Protein AF-A0A955WLG7-F1 (afdb_monomer_lite)

pLDDT: mean 79.65, std 13.99, range [33.53, 93.25]

Secondary structure (DSSP, 8-state):
-------S------HHHHHHHHHHHHHHHHHHH-S-HHHHHHTHHHHHHHHHHHTT-GGGHHHHHHHHHHHHTTS-HHHHHHHHHHHHHT-SSHHHHHHHHHHHHHHTSTTSS--HHHHHHHHHHHHTSGGGHHHHHHHHHHHHTTT---HHHHHHHHHHTT-SSHHHHHHHHHHHHTT-

Structure (mmCIF, N/CA/C/O backbone):
data_AF-A0A955WLG7-F1
#
_entry.id   AF-A0A955WLG7-F1
#
loop_
_atom_site.group_PDB
_atom_site.id
_atom_site.type_symbol
_atom_site.label_atom_id
_atom_site.label_alt_id
_atom_site.label_comp_id
_atom_site.label_asym_id
_atom_site.label_entity_id
_atom_site.label_seq_id
_atom_site.pdbx_PDB_ins_code
_atom_site.Cartn_x
_atom_site.Cartn_y
_atom_site.Cartn_z
_atom_site.occupancy
_atom_site.B_iso_or_equiv
_atom_site.auth_seq_id
_atom_site.auth_comp_id
_atom_site.auth_asym_id
_atom_site.auth_atom_id
_atom_site.pdbx_PDB_model_num
ATOM 1 N N . THR A 1 1 ? -2.516 22.203 49.819 1.00 35.59 1 THR A N 1
ATOM 2 C CA . THR A 1 1 ? -3.774 21.457 49.626 1.00 35.59 1 THR A CA 1
ATOM 3 C C . THR A 1 1 ? -4.198 21.603 48.181 1.00 35.59 1 THR A C 1
ATOM 5 O O . THR A 1 1 ? -4.805 22.601 47.829 1.00 35.59 1 THR A O 1
ATOM 8 N N . LEU A 1 2 ? -3.752 20.683 47.323 1.00 33.53 2 LEU A N 1
ATOM 9 C CA . LEU A 1 2 ? -4.101 20.637 45.902 1.00 33.53 2 LEU A CA 1
ATOM 10 C C . LEU A 1 2 ? -5.194 19.582 45.753 1.00 33.53 2 LEU A C 1
ATOM 12 O O . LEU A 1 2 ? -4.926 18.392 45.894 1.00 33.53 2 LEU A O 1
ATOM 16 N N . VAL A 1 3 ? -6.427 20.045 45.568 1.00 35.84 3 VAL A N 1
ATOM 17 C CA . VAL A 1 3 ? -7.576 19.185 45.294 1.00 35.84 3 VAL A CA 1
ATOM 18 C C . VAL A 1 3 ? -7.517 18.781 43.822 1.00 35.84 3 VAL A C 1
ATOM 20 O O . VAL A 1 3 ? -7.546 19.615 42.922 1.00 35.84 3 VAL A O 1
ATOM 23 N N . THR A 1 4 ? -7.365 17.476 43.642 1.00 41.50 4 THR A N 1
ATOM 24 C CA . THR A 1 4 ? -7.687 16.632 42.490 1.00 41.50 4 THR A CA 1
ATOM 25 C C . THR A 1 4 ? -8.666 17.235 41.477 1.00 41.50 4 THR A C 1
ATOM 27 O O . THR A 1 4 ? -9.865 17.322 41.728 1.00 41.50 4 THR A O 1
ATOM 30 N N . VAL A 1 5 ? -8.161 17.524 40.277 1.00 39.81 5 VAL A N 1
ATOM 31 C CA . VAL A 1 5 ? -8.944 17.545 39.031 1.00 39.81 5 VAL A CA 1
ATOM 32 C C . VAL A 1 5 ? -8.619 16.242 38.298 1.00 39.81 5 VAL A C 1
ATOM 34 O O . VAL A 1 5 ? -7.867 16.231 37.329 1.00 39.81 5 VAL A O 1
ATOM 37 N N . ALA A 1 6 ? -9.073 15.117 38.852 1.00 39.56 6 ALA A N 1
ATOM 38 C CA . ALA A 1 6 ? -8.850 13.784 38.282 1.00 39.56 6 ALA A CA 1
ATOM 39 C C . ALA A 1 6 ? -10.153 13.031 37.967 1.00 39.56 6 ALA A C 1
ATOM 41 O O . ALA A 1 6 ? -10.100 11.941 37.417 1.00 39.56 6 ALA A O 1
ATOM 42 N N . GLU A 1 7 ? -11.324 13.610 38.233 1.00 40.06 7 GLU A N 1
ATOM 43 C CA . GLU A 1 7 ? -12.608 12.921 38.050 1.00 40.06 7 GLU A CA 1
ATOM 44 C C . GLU A 1 7 ? -13.620 13.846 37.373 1.00 40.06 7 GLU A C 1
ATOM 46 O O . GLU A 1 7 ? -14.509 14.405 38.006 1.00 40.06 7 GLU A O 1
ATOM 51 N N . ALA A 1 8 ? -13.456 14.064 36.068 1.00 38.97 8 ALA A N 1
ATOM 52 C CA . ALA A 1 8 ? -14.496 14.671 35.236 1.00 38.97 8 ALA A CA 1
ATOM 53 C C . ALA A 1 8 ? -14.289 14.338 33.749 1.00 38.97 8 ALA A C 1
ATOM 55 O O . ALA A 1 8 ? -14.208 15.235 32.914 1.00 38.97 8 ALA A O 1
ATOM 56 N N . ALA A 1 9 ? -14.158 13.055 33.402 1.00 41.22 9 ALA A N 1
ATOM 57 C CA . ALA A 1 9 ? -14.271 12.623 32.003 1.00 41.22 9 ALA A CA 1
ATOM 58 C C . ALA A 1 9 ? -14.751 11.171 31.818 1.00 41.22 9 ALA A C 1
ATOM 60 O O . ALA A 1 9 ? -14.657 10.643 30.716 1.00 41.22 9 ALA A O 1
ATOM 61 N N . GLU A 1 10 ? -15.346 10.533 32.831 1.00 42.56 10 GLU A N 1
ATOM 62 C CA . GLU A 1 10 ? -16.181 9.336 32.619 1.00 42.56 10 GLU A CA 1
ATOM 63 C C . GLU A 1 10 ? -17.587 9.760 32.162 1.00 42.56 10 GLU A C 1
ATOM 65 O O . GLU A 1 10 ? -18.618 9.442 32.749 1.00 42.56 10 GLU A O 1
ATOM 70 N N . GLY A 1 11 ? -17.624 10.579 31.114 1.00 44.44 11 GLY A N 1
ATOM 71 C CA . GLY A 1 11 ? -18.843 11.061 30.492 1.00 44.44 11 GLY A CA 1
ATOM 72 C C . GLY A 1 11 ? -19.179 10.197 29.291 1.00 44.44 11 GLY A C 1
ATOM 73 O O . GLY A 1 11 ? -18.757 10.524 28.192 1.00 44.44 11 GLY A O 1
ATOM 74 N N . SER A 1 12 ? -19.935 9.119 29.514 1.00 45.72 12 SER A N 1
ATOM 75 C CA . SER A 1 12 ? -20.914 8.560 28.565 1.00 45.72 12 SER A CA 1
ATOM 76 C C . SER A 1 12 ? -20.585 8.784 27.076 1.00 45.72 12 SER A C 1
ATOM 78 O O . SER A 1 12 ? -21.194 9.621 26.402 1.00 45.72 12 SER A O 1
ATOM 80 N N . THR A 1 13 ? -19.621 8.034 26.540 1.00 49.25 13 THR A N 1
ATOM 81 C CA . THR A 1 13 ? -19.391 7.948 25.092 1.00 49.25 13 THR A CA 1
ATOM 82 C C . THR A 1 13 ? -20.451 7.034 24.495 1.00 49.25 13 THR A C 1
ATOM 84 O O . THR A 1 13 ? -20.237 5.857 24.213 1.00 49.25 13 THR A O 1
ATOM 87 N N . SER A 1 14 ? -21.666 7.563 24.360 1.00 51.41 14 SER A N 1
ATOM 88 C CA . SER A 1 14 ? -22.686 6.882 23.578 1.00 51.41 14 SER A CA 1
ATOM 89 C C . SER A 1 14 ? -22.220 6.887 22.112 1.00 51.41 14 SER A C 1
ATOM 91 O O . SER A 1 14 ? -22.049 7.975 21.552 1.00 51.41 14 SER A O 1
ATOM 93 N N . PRO A 1 15 ? -21.992 5.721 21.477 1.00 56.41 15 PRO A N 1
ATOM 94 C CA . PRO A 1 15 ? -21.402 5.632 20.135 1.00 56.41 15 PRO A CA 1
ATOM 95 C C . PRO A 1 15 ? -22.191 6.414 19.070 1.00 56.41 15 PRO A C 1
ATOM 97 O O . PRO A 1 15 ? -21.630 6.839 18.064 1.00 56.41 15 PRO A O 1
ATOM 100 N N . GLU A 1 16 ? -23.475 6.685 19.318 1.00 57.38 16 GLU A N 1
ATOM 101 C CA . GLU A 1 16 ? -24.349 7.478 18.451 1.00 57.38 16 GLU A CA 1
ATOM 102 C C . GLU A 1 16 ? -24.002 8.980 18.411 1.00 57.38 16 GLU A C 1
ATOM 104 O O . GLU A 1 16 ? -24.218 9.623 17.382 1.00 57.38 16 GLU A O 1
ATOM 109 N N . ARG A 1 17 ? -23.431 9.559 19.483 1.00 59.53 17 ARG A N 1
ATOM 110 C CA . ARG A 1 17 ? -23.030 10.986 19.520 1.00 59.53 17 ARG A CA 1
ATOM 111 C C . ARG A 1 17 ? -21.704 11.264 18.830 1.00 59.53 17 ARG A C 1
ATOM 113 O O . ARG A 1 17 ? -21.532 12.350 18.277 1.00 59.53 17 ARG A O 1
ATOM 120 N N . ASP A 1 18 ? -20.795 10.298 18.848 1.00 71.44 18 ASP A N 1
ATOM 121 C CA . ASP A 1 18 ? -19.447 10.462 18.301 1.00 71.44 18 ASP A CA 1
ATOM 122 C C . ASP A 1 18 ? -19.372 10.065 16.822 1.00 71.44 18 ASP A C 1
ATOM 124 O O . ASP A 1 18 ? -18.488 10.528 16.098 1.00 71.44 18 ASP A O 1
ATOM 128 N N . GLN A 1 19 ? -20.352 9.301 16.327 1.00 76.56 19 GLN A N 1
ATOM 129 C CA . GLN A 1 19 ? -20.444 8.901 14.923 1.00 76.56 19 GLN A CA 1
ATOM 130 C C . GLN A 1 19 ? -20.399 10.099 13.949 1.00 76.56 19 GLN A C 1
ATOM 132 O O . GLN A 1 19 ? -19.596 10.067 13.014 1.00 76.56 19 GLN A O 1
ATOM 137 N N . PRO A 1 20 ? -21.154 11.203 14.142 1.00 84.00 20 PRO A N 1
ATOM 138 C CA . PRO A 1 20 ? -21.084 12.359 13.246 1.00 84.00 20 PRO A CA 1
ATOM 139 C C . PRO A 1 20 ? -19.752 13.113 13.337 1.00 84.00 20 PRO A C 1
ATOM 141 O O . PRO A 1 20 ? -19.355 13.789 12.389 1.00 84.00 20 PRO A O 1
ATOM 144 N N . ALA A 1 21 ? -19.063 13.062 14.480 1.00 84.12 21 ALA A N 1
ATOM 145 C CA . ALA A 1 21 ? -17.739 13.662 14.633 1.00 84.12 21 ALA A CA 1
ATOM 146 C C . ALA A 1 21 ? -16.671 12.824 13.916 1.00 84.12 21 ALA A C 1
ATOM 148 O O . ALA A 1 21 ? -15.863 13.379 13.171 1.00 84.12 21 ALA A O 1
ATOM 149 N N . LEU A 1 22 ? -16.728 11.497 14.058 1.00 84.06 22 LEU A N 1
ATOM 150 C CA . LEU A 1 22 ? -15.857 10.568 13.345 1.00 84.06 22 LEU A CA 1
ATOM 151 C C . LEU A 1 22 ? -16.047 10.676 11.829 1.00 84.06 22 LEU A C 1
ATOM 153 O O . LEU A 1 22 ? -15.066 10.805 11.109 1.00 84.06 22 LEU A O 1
ATOM 157 N N . GLN A 1 23 ? -17.287 10.708 11.334 1.00 87.00 23 GLN A N 1
ATOM 158 C CA . GLN A 1 23 ? -17.550 10.870 9.898 1.00 87.00 23 GLN A CA 1
ATOM 159 C C . GLN A 1 23 ? -16.999 12.192 9.350 1.00 87.00 23 GLN A C 1
ATOM 161 O O . GLN A 1 23 ? -16.391 12.215 8.282 1.00 87.00 23 GLN A O 1
ATOM 166 N N . ARG A 1 24 ? -17.134 13.292 10.105 1.00 88.31 24 ARG A N 1
ATOM 167 C CA . ARG A 1 24 ? -16.521 14.579 9.736 1.00 88.31 24 ARG A CA 1
ATOM 168 C C . ARG A 1 24 ? -14.998 14.498 9.696 1.00 88.31 24 ARG A C 1
ATOM 170 O O . ARG A 1 24 ? -14.400 15.008 8.756 1.00 88.31 24 ARG A O 1
ATOM 177 N N . LEU A 1 25 ? -14.378 13.845 10.678 1.00 88.19 25 LEU A N 1
ATOM 178 C CA . LEU A 1 25 ? -12.933 13.629 10.693 1.00 88.19 25 LEU A CA 1
ATOM 179 C C . LEU A 1 25 ? -12.482 12.820 9.470 1.00 88.19 25 LEU A C 1
ATOM 181 O O . LEU A 1 25 ? -11.570 13.250 8.775 1.00 88.19 25 LEU A O 1
ATOM 185 N N . LEU A 1 26 ?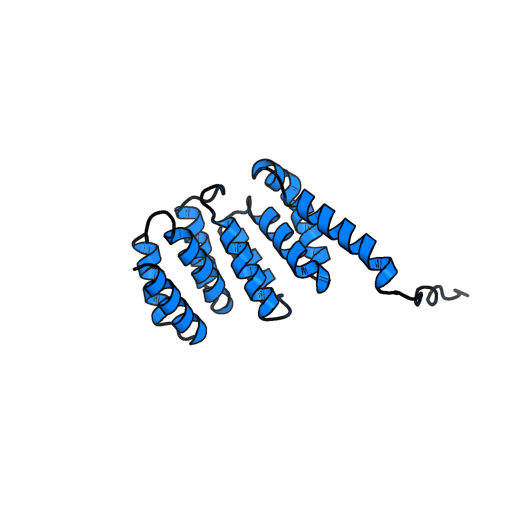 -13.149 11.703 9.171 1.00 89.12 26 LEU A N 1
ATOM 186 C CA . LEU A 1 26 ? -12.836 10.866 8.009 1.00 89.12 26 LEU A CA 1
ATOM 187 C C . LEU A 1 26 ? -12.978 11.645 6.694 1.00 89.12 26 LEU A C 1
ATOM 189 O O . LEU A 1 26 ? -12.098 11.560 5.841 1.00 89.12 26 LEU A O 1
ATOM 193 N N . GLY A 1 27 ? -14.027 12.463 6.557 1.00 87.81 27 GLY A N 1
ATOM 194 C CA . GLY A 1 27 ? -14.206 13.338 5.396 1.00 87.81 27 GLY A CA 1
ATOM 195 C C . GLY A 1 27 ? -13.095 14.384 5.253 1.00 87.81 27 GLY A C 1
ATOM 196 O O . GLY A 1 27 ? -12.606 14.621 4.150 1.00 87.81 27 GLY A O 1
ATOM 197 N N . LEU A 1 28 ? -12.637 14.974 6.362 1.00 88.88 28 LEU A N 1
ATOM 198 C CA . LEU A 1 28 ? -11.497 15.897 6.354 1.00 88.88 28 LEU A CA 1
ATOM 199 C C . LEU A 1 28 ? -10.190 15.192 5.972 1.00 88.88 28 LEU A C 1
ATOM 201 O O . LEU A 1 28 ? -9.392 15.758 5.232 1.00 88.88 28 LEU A O 1
ATOM 205 N N . CYS A 1 29 ? -9.970 13.965 6.448 1.00 88.88 29 CYS A N 1
ATOM 206 C CA . CYS A 1 29 ? -8.803 13.163 6.087 1.00 88.88 29 CYS A CA 1
ATOM 207 C C . CYS A 1 29 ? -8.783 12.823 4.596 1.00 88.88 29 CYS A C 1
ATOM 209 O O . CYS A 1 29 ? -7.745 12.995 3.961 1.00 88.88 29 CYS A O 1
ATOM 211 N N . ALA A 1 30 ? -9.928 12.421 4.036 1.00 86.69 30 ALA A N 1
ATOM 212 C CA . ALA A 1 30 ? -10.071 12.186 2.602 1.00 86.69 30 ALA A CA 1
ATOM 213 C C . ALA A 1 30 ? -9.746 13.458 1.803 1.00 86.69 30 ALA A C 1
ATOM 215 O O . ALA A 1 30 ? -8.850 13.451 0.965 1.00 86.69 30 ALA A O 1
ATOM 216 N N . SER A 1 31 ? -10.363 14.589 2.160 1.00 87.94 31 SER A N 1
ATOM 217 C CA . SER A 1 31 ? -10.107 15.875 1.499 1.00 87.94 31 SER A CA 1
ATOM 218 C C . SER A 1 31 ? -8.649 16.343 1.618 1.00 87.94 31 SER A C 1
ATOM 220 O O . SER A 1 31 ? -8.120 16.983 0.710 1.00 87.94 31 SER A O 1
ATOM 222 N N . LEU A 1 32 ? -7.976 16.025 2.728 1.00 84.81 32 LEU A N 1
ATOM 223 C CA . LEU A 1 32 ? -6.565 16.351 2.919 1.00 84.81 32 LEU A CA 1
ATOM 224 C C . LEU A 1 32 ? -5.654 15.492 2.027 1.00 84.81 32 LEU A C 1
ATOM 226 O O . LEU A 1 32 ? -4.662 16.014 1.515 1.00 84.81 32 LEU A O 1
ATOM 230 N N . ALA A 1 33 ? -5.984 14.208 1.857 1.00 84.62 33 ALA A N 1
ATOM 231 C CA . ALA A 1 33 ? -5.259 13.260 1.009 1.00 84.62 33 ALA A CA 1
ATOM 232 C C . ALA A 1 33 ? -5.505 13.490 -0.498 1.00 84.62 33 ALA A C 1
ATOM 234 O O . ALA A 1 33 ? -4.671 13.135 -1.335 1.00 84.62 33 ALA A O 1
ATOM 235 N N . GLU A 1 34 ? -6.620 14.123 -0.856 1.00 85.19 34 GLU A N 1
ATOM 236 C CA . GLU A 1 34 ? -6.942 14.523 -2.224 1.00 85.19 34 GLU A CA 1
ATOM 237 C C . GLU A 1 34 ? -6.062 15.679 -2.743 1.00 85.19 34 GLU A C 1
ATOM 239 O O . GLU A 1 34 ? -5.481 16.474 -2.000 1.00 85.19 34 GLU A O 1
ATOM 244 N N . GLY A 1 35 ? -5.975 15.796 -4.071 1.00 81.38 35 GLY A N 1
ATOM 245 C CA . GLY A 1 35 ? -5.295 16.897 -4.758 1.00 81.38 35 GLY A CA 1
ATOM 246 C C . GLY A 1 35 ? -4.235 16.435 -5.755 1.00 81.38 35 GLY A C 1
ATOM 247 O O . GLY A 1 35 ? -4.149 15.261 -6.110 1.00 81.38 35 GLY A O 1
ATOM 248 N N . THR A 1 36 ? -3.422 17.373 -6.240 1.00 84.19 36 THR A N 1
ATOM 249 C CA . THR A 1 36 ? -2.284 17.059 -7.117 1.00 84.19 36 THR A CA 1
ATOM 250 C C . THR A 1 36 ? -1.078 16.586 -6.295 1.00 84.19 36 THR A C 1
ATOM 252 O O . THR A 1 36 ? -0.960 16.962 -5.122 1.00 84.19 36 THR A O 1
ATOM 255 N N . PRO A 1 37 ? -0.126 15.842 -6.892 1.00 81.31 37 PRO A N 1
ATOM 256 C CA . PRO A 1 37 ? 1.115 15.464 -6.210 1.00 81.31 37 PRO A CA 1
ATOM 257 C C . PRO A 1 37 ? 1.864 16.665 -5.604 1.00 81.31 37 PRO A C 1
ATOM 259 O O . PRO A 1 37 ? 2.360 16.593 -4.484 1.00 81.31 37 PRO A O 1
ATOM 262 N N . ALA A 1 38 ? 1.869 17.815 -6.290 1.00 82.81 38 ALA A N 1
ATOM 263 C CA . ALA A 1 38 ? 2.478 19.049 -5.789 1.00 82.81 38 ALA A CA 1
ATOM 264 C C . ALA A 1 38 ? 1.775 19.602 -4.534 1.00 82.81 38 ALA A C 1
ATOM 266 O O . ALA A 1 38 ? 2.436 20.045 -3.593 1.00 82.81 38 ALA A O 1
ATOM 267 N N . ALA A 1 39 ? 0.438 19.554 -4.488 1.00 86.25 39 ALA A N 1
ATOM 268 C CA . ALA A 1 39 ? -0.322 19.980 -3.315 1.00 86.25 39 ALA A CA 1
ATOM 269 C C . ALA A 1 39 ? -0.074 19.055 -2.112 1.00 86.25 39 ALA A C 1
ATOM 271 O O . ALA A 1 39 ? 0.081 19.540 -0.989 1.00 86.25 39 ALA A O 1
ATOM 272 N N . ARG A 1 40 ? 0.021 17.739 -2.347 1.00 87.88 40 ARG A N 1
ATOM 273 C CA . ARG A 1 40 ? 0.390 16.760 -1.314 1.00 87.88 40 ARG A CA 1
ATOM 274 C C . ARG A 1 40 ? 1.811 16.974 -0.805 1.00 87.88 40 ARG A C 1
ATOM 276 O O . ARG A 1 40 ? 2.014 17.013 0.405 1.00 87.88 40 ARG A O 1
ATOM 283 N N . ALA A 1 41 ? 2.768 17.229 -1.697 1.00 86.44 41 ALA A N 1
ATOM 284 C CA . ALA A 1 41 ? 4.145 17.550 -1.328 1.00 86.44 41 ALA A CA 1
ATOM 285 C C . ALA A 1 41 ? 4.223 18.775 -0.399 1.00 86.44 41 ALA A C 1
ATOM 287 O O . ALA A 1 41 ? 4.873 18.725 0.644 1.00 86.44 41 ALA A O 1
ATOM 288 N N . ALA A 1 42 ? 3.494 19.850 -0.721 1.00 89.44 42 ALA A N 1
ATOM 289 C CA . ALA A 1 42 ? 3.448 21.063 0.099 1.00 89.44 42 ALA A CA 1
ATOM 290 C C . ALA A 1 42 ? 2.838 20.834 1.496 1.00 89.44 42 ALA A C 1
ATOM 292 O O . ALA A 1 42 ? 3.139 21.564 2.438 1.00 89.44 42 ALA A O 1
ATOM 293 N N . ARG A 1 43 ? 1.984 19.814 1.644 1.00 90.50 43 ARG A N 1
ATOM 294 C CA . ARG A 1 43 ? 1.300 19.456 2.897 1.00 90.50 43 ARG A CA 1
ATOM 295 C C . ARG A 1 43 ? 1.889 18.216 3.561 1.00 90.50 43 ARG A C 1
ATOM 297 O O . ARG A 1 43 ? 1.325 17.743 4.545 1.00 90.50 43 ARG A O 1
ATOM 304 N N . ARG A 1 44 ? 3.017 17.700 3.064 1.00 90.88 44 ARG A N 1
ATOM 305 C CA . ARG A 1 44 ? 3.596 16.412 3.464 1.00 90.88 44 ARG A CA 1
ATOM 306 C C . ARG A 1 44 ? 3.724 16.264 4.977 1.00 90.88 44 ARG A C 1
ATOM 308 O O . ARG A 1 44 ? 3.272 15.268 5.528 1.00 90.88 44 ARG A O 1
ATOM 315 N N . SER A 1 45 ? 4.259 17.275 5.660 1.00 91.00 45 SER A N 1
ATOM 316 C CA . SER A 1 45 ? 4.417 17.250 7.120 1.00 91.00 45 SER A CA 1
ATOM 317 C C . SER A 1 45 ? 3.079 17.202 7.864 1.00 91.00 45 SER A C 1
ATOM 319 O O . SER A 1 45 ? 2.966 16.522 8.881 1.00 91.00 45 SER A O 1
ATOM 321 N N . ALA A 1 46 ? 2.058 17.900 7.358 1.00 90.38 46 ALA A N 1
ATOM 322 C CA . ALA A 1 46 ? 0.723 17.892 7.948 1.00 90.38 46 ALA A CA 1
ATOM 323 C C . ALA A 1 46 ? 0.031 16.542 7.725 1.00 90.38 46 ALA A C 1
ATOM 325 O O . ALA A 1 46 ? -0.475 15.961 8.681 1.00 90.38 46 ALA A O 1
ATOM 326 N N . LEU A 1 47 ? 0.077 16.015 6.497 1.00 93.12 47 LEU A N 1
ATOM 327 C CA . LEU A 1 47 ? -0.400 14.670 6.164 1.00 93.12 47 LEU A CA 1
ATOM 328 C C . LEU A 1 47 ? 0.255 13.629 7.076 1.00 93.12 47 LEU A C 1
ATOM 330 O O . LEU A 1 47 ? -0.430 12.854 7.736 1.00 93.12 47 LEU A O 1
ATOM 334 N N . TRP A 1 48 ? 1.579 13.687 7.207 1.00 92.44 48 TRP A N 1
ATOM 335 C CA . TRP A 1 48 ? 2.332 12.787 8.070 1.00 92.44 48 TRP A CA 1
ATOM 336 C C . TRP A 1 48 ? 1.880 12.854 9.533 1.00 92.44 48 TRP A C 1
ATOM 338 O O . TRP A 1 48 ? 1.602 11.829 10.154 1.00 92.44 48 TRP A O 1
ATOM 348 N N . ALA A 1 49 ? 1.752 14.061 10.088 1.00 91.50 49 ALA A N 1
ATOM 349 C CA . ALA A 1 49 ? 1.303 14.251 11.463 1.00 91.50 49 ALA A CA 1
ATOM 350 C C . ALA A 1 49 ? -0.119 13.710 11.692 1.00 91.50 49 ALA A C 1
ATOM 352 O O . ALA A 1 49 ? -0.373 13.055 12.707 1.00 91.50 49 ALA A O 1
ATOM 353 N N . VAL A 1 50 ? -1.036 13.944 10.746 1.00 92.62 50 VAL A N 1
ATOM 354 C CA . VAL A 1 50 ? -2.408 13.419 10.809 1.00 92.62 50 VAL A CA 1
ATOM 355 C C . VAL A 1 50 ? -2.405 11.894 10.757 1.00 92.62 50 VAL A C 1
ATOM 357 O O . VAL A 1 50 ? -3.011 11.262 11.621 1.00 92.62 50 VAL A O 1
ATOM 360 N N . ALA A 1 51 ? -1.676 11.294 9.818 1.00 93.25 51 ALA A N 1
ATOM 361 C CA . ALA A 1 51 ? -1.571 9.846 9.690 1.00 93.25 51 ALA A CA 1
ATOM 362 C C . ALA A 1 51 ? -1.079 9.188 10.992 1.00 93.25 51 ALA A C 1
ATOM 364 O O . ALA A 1 51 ? -1.712 8.264 11.506 1.00 93.25 51 ALA A O 1
ATOM 365 N N . GLN A 1 52 ? -0.013 9.728 11.593 1.00 92.06 52 GLN A N 1
ATOM 366 C CA . GLN A 1 52 ? 0.536 9.215 12.852 1.00 92.06 52 GLN A CA 1
ATOM 367 C C . GLN A 1 52 ? -0.452 9.341 14.021 1.00 92.06 52 GLN A C 1
ATOM 369 O O . GLN A 1 52 ? -0.515 8.453 14.872 1.00 92.06 52 GLN A O 1
ATOM 374 N N . ARG A 1 53 ? -1.256 10.413 14.061 1.00 89.75 53 ARG A N 1
ATOM 375 C CA . ARG A 1 53 ? -2.299 10.604 15.081 1.00 89.75 53 ARG A CA 1
ATOM 376 C C . ARG A 1 53 ? -3.432 9.584 14.930 1.00 89.75 53 ARG A C 1
ATOM 378 O O . ARG A 1 53 ? -3.918 9.069 15.933 1.00 89.75 53 ARG A O 1
ATOM 385 N N . LEU A 1 54 ? -3.841 9.293 13.695 1.00 89.44 54 LEU A N 1
ATOM 386 C CA . LEU A 1 54 ? -4.951 8.384 13.395 1.00 89.44 54 LEU A CA 1
ATOM 387 C C . LEU A 1 54 ? -4.579 6.909 13.530 1.00 89.44 54 LEU A C 1
ATOM 389 O O . LEU A 1 54 ? -5.452 6.106 13.847 1.00 89.44 54 LEU A O 1
ATOM 393 N N . ARG A 1 55 ? -3.305 6.541 13.340 1.00 87.94 55 ARG A N 1
ATOM 394 C CA . ARG A 1 55 ? -2.861 5.135 13.370 1.00 87.94 55 ARG A CA 1
ATOM 395 C C . ARG A 1 55 ? -3.227 4.412 14.675 1.00 87.94 55 ARG A C 1
ATOM 397 O O . ARG A 1 55 ? -3.421 3.204 14.680 1.00 87.94 55 ARG A O 1
ATOM 404 N N . GLY A 1 56 ? -3.308 5.143 15.790 1.00 85.44 56 GLY A N 1
ATOM 405 C CA . GLY A 1 56 ? -3.678 4.596 17.099 1.00 85.44 56 GLY A CA 1
ATOM 406 C C . GLY A 1 56 ? -5.181 4.372 17.293 1.00 85.44 56 GLY A C 1
ATOM 407 O O . GLY A 1 56 ? -5.581 3.840 18.323 1.00 85.44 56 GLY A O 1
ATOM 408 N N . ILE A 1 57 ? -6.019 4.784 16.337 1.00 87.25 57 ILE A N 1
ATOM 409 C CA . ILE A 1 57 ? -7.479 4.703 16.407 1.00 87.25 57 ILE A CA 1
ATOM 410 C C . ILE A 1 57 ? -7.941 3.583 15.460 1.00 87.25 57 ILE A C 1
ATOM 412 O O . ILE A 1 57 ? -7.935 3.782 14.243 1.00 87.25 57 ILE A O 1
ATOM 416 N N . PRO A 1 58 ? -8.395 2.419 15.970 1.00 82.19 58 PRO A N 1
ATOM 417 C CA . PRO A 1 58 ? -8.707 1.258 15.129 1.00 82.19 58 PRO A CA 1
ATOM 418 C C . PRO A 1 58 ? -9.707 1.547 14.002 1.00 82.19 58 PRO A C 1
ATOM 420 O O . PRO A 1 58 ? -9.505 1.119 12.868 1.00 82.19 58 PRO A O 1
ATOM 423 N N . LEU A 1 59 ? -10.758 2.322 14.296 1.00 84.88 59 LEU A N 1
ATOM 424 C CA . LEU A 1 59 ? -11.802 2.685 13.331 1.00 84.88 59 LEU A CA 1
ATOM 425 C C . LEU A 1 59 ? -11.334 3.687 12.266 1.00 84.88 59 LEU A C 1
ATOM 427 O O . LEU A 1 59 ? -11.931 3.752 11.197 1.00 84.88 59 LEU A O 1
ATOM 431 N N . ALA A 1 60 ? -10.274 4.452 12.539 1.00 88.88 60 ALA A N 1
ATOM 432 C CA . ALA A 1 60 ? -9.720 5.427 11.603 1.00 88.88 60 ALA A CA 1
ATOM 433 C C . ALA A 1 60 ? -8.501 4.890 10.841 1.00 88.88 60 ALA A C 1
ATOM 435 O O . ALA A 1 60 ? -7.932 5.620 10.035 1.00 88.88 60 ALA A O 1
ATOM 436 N N . TRP A 1 61 ? -8.108 3.628 11.058 1.00 90.19 61 TRP A N 1
ATOM 437 C CA . TRP A 1 61 ? -6.957 3.024 10.387 1.00 90.19 61 TRP A CA 1
ATOM 438 C C . TRP A 1 61 ? -7.002 3.133 8.855 1.00 90.19 61 TRP A C 1
ATOM 440 O O . TRP A 1 61 ? -5.981 3.513 8.288 1.00 90.19 61 TRP A O 1
ATOM 450 N N . PRO A 1 62 ? -8.136 2.874 8.164 1.00 89.69 62 PRO A N 1
ATOM 451 C CA . PRO A 1 62 ? -8.195 3.048 6.712 1.00 89.69 62 PRO A CA 1
ATOM 452 C C . PRO A 1 62 ? -7.829 4.476 6.285 1.00 89.69 62 PRO A C 1
ATOM 454 O O . PRO A 1 62 ? -6.929 4.663 5.476 1.00 89.69 62 PRO A O 1
ATOM 457 N N . ALA A 1 63 ? -8.417 5.486 6.935 1.00 91.12 63 ALA A N 1
ATOM 458 C CA . ALA A 1 63 ? -8.089 6.884 6.668 1.00 91.12 63 ALA A CA 1
ATOM 459 C C . ALA A 1 63 ? -6.646 7.242 7.063 1.00 91.12 63 ALA A C 1
ATOM 461 O O . ALA A 1 63 ? -6.014 8.061 6.403 1.00 91.12 63 ALA A O 1
ATOM 462 N N . ALA A 1 64 ? -6.103 6.633 8.122 1.00 92.75 64 ALA A N 1
ATOM 463 C CA . ALA A 1 64 ? -4.704 6.804 8.504 1.00 92.75 64 ALA A CA 1
ATOM 464 C C . ALA A 1 64 ? -3.770 6.346 7.375 1.00 92.75 64 ALA A C 1
ATOM 466 O O . ALA A 1 64 ? -2.819 7.055 7.053 1.00 92.75 64 ALA A O 1
ATOM 467 N N . VAL A 1 65 ? -4.071 5.195 6.764 1.00 91.56 65 VAL A N 1
ATOM 468 C CA . VAL A 1 65 ? -3.324 4.637 5.630 1.00 91.56 65 VAL A CA 1
ATOM 469 C C . VAL A 1 65 ? -3.447 5.530 4.395 1.00 91.56 65 VAL A C 1
ATOM 471 O O . VAL A 1 65 ? -2.425 5.837 3.787 1.00 91.56 65 VAL A O 1
ATOM 474 N N . ASP A 1 66 ? -4.647 6.010 4.062 1.00 89.94 66 ASP A N 1
ATOM 475 C CA . ASP A 1 66 ? -4.853 6.891 2.901 1.00 89.94 66 ASP A CA 1
ATOM 476 C C . ASP A 1 66 ? -4.047 8.192 3.028 1.00 89.94 66 ASP A C 1
ATOM 478 O O . ASP A 1 66 ? -3.350 8.617 2.104 1.00 89.94 66 ASP A O 1
ATOM 482 N N . VAL A 1 67 ? -4.083 8.808 4.212 1.00 91.50 67 VAL A N 1
ATOM 483 C CA . VAL A 1 67 ? -3.337 10.037 4.506 1.00 91.50 67 VAL A CA 1
ATOM 484 C C . VAL A 1 67 ? -1.825 9.782 4.528 1.00 91.50 67 VAL A C 1
ATOM 486 O O . VAL A 1 67 ? -1.052 10.608 4.040 1.00 91.50 67 VAL A O 1
ATOM 489 N N . PHE A 1 68 ? -1.389 8.645 5.073 1.00 92.25 68 PHE A N 1
ATOM 490 C CA . PHE A 1 68 ? 0.012 8.226 5.059 1.00 92.25 68 PHE A CA 1
ATOM 491 C C . PHE A 1 68 ? 0.540 8.061 3.633 1.00 92.25 68 PHE A C 1
ATOM 493 O O . PHE A 1 68 ? 1.584 8.614 3.295 1.00 92.25 68 PHE A O 1
ATOM 500 N N . VAL A 1 69 ? -0.207 7.358 2.782 1.00 88.25 69 VAL A N 1
ATOM 501 C CA . VAL A 1 69 ? 0.132 7.158 1.371 1.00 88.25 69 VAL A CA 1
ATOM 502 C C . VAL A 1 69 ? 0.186 8.494 0.634 1.00 88.25 69 VAL A C 1
ATOM 504 O O . VAL A 1 69 ? 1.171 8.779 -0.043 1.00 88.25 69 VAL A O 1
ATOM 507 N N . ALA A 1 70 ? -0.773 9.390 0.867 1.00 88.12 70 ALA A N 1
ATOM 508 C CA . ALA A 1 70 ? -0.713 10.747 0.329 1.00 88.12 70 ALA A CA 1
ATOM 509 C C . ALA A 1 70 ? 0.552 11.518 0.772 1.00 88.12 70 ALA A C 1
ATOM 511 O O . ALA A 1 70 ? 1.088 12.321 0.008 1.00 88.12 70 ALA A O 1
ATOM 512 N N . ALA A 1 71 ? 1.072 11.275 1.979 1.00 89.69 71 ALA A N 1
ATOM 513 C CA . ALA A 1 71 ? 2.331 11.869 2.440 1.00 89.69 71 ALA A CA 1
ATOM 514 C C . ALA A 1 71 ? 3.583 11.263 1.769 1.00 89.69 71 ALA A C 1
ATOM 516 O O . ALA A 1 71 ? 4.643 11.900 1.767 1.00 89.69 71 ALA A O 1
ATOM 517 N N . LEU A 1 72 ? 3.484 10.047 1.223 1.00 87.44 72 LEU A N 1
ATOM 518 C CA . LEU A 1 72 ? 4.586 9.334 0.571 1.00 87.44 72 LEU A CA 1
ATOM 519 C C . LEU A 1 72 ? 4.752 9.663 -0.913 1.00 87.44 72 LEU A C 1
ATOM 521 O O . LEU A 1 72 ? 5.826 9.428 -1.457 1.00 87.44 72 LEU A O 1
ATOM 525 N N . ASP A 1 73 ? 3.754 10.271 -1.548 1.00 80.88 73 ASP A N 1
ATOM 526 C CA . ASP A 1 73 ? 3.788 10.631 -2.973 1.00 80.88 73 ASP A CA 1
ATOM 527 C C . ASP A 1 73 ? 4.990 11.494 -3.392 1.00 80.88 73 ASP A C 1
ATOM 529 O O . ASP A 1 73 ? 5.408 11.461 -4.546 1.00 80.88 73 ASP A O 1
ATOM 533 N N . ALA A 1 74 ? 5.541 12.274 -2.459 1.00 77.06 74 ALA A N 1
ATOM 534 C CA . ALA A 1 74 ? 6.717 13.122 -2.666 1.00 77.06 74 ALA A CA 1
ATOM 535 C C . ALA A 1 74 ? 7.947 12.659 -1.864 1.00 77.06 74 ALA A C 1
ATOM 537 O O . ALA A 1 74 ? 8.923 13.402 -1.732 1.00 77.06 74 ALA A O 1
ATOM 538 N N . ALA A 1 75 ? 7.890 11.470 -1.265 1.00 82.19 75 ALA A N 1
ATOM 539 C CA . ALA A 1 75 ? 9.013 10.898 -0.541 1.00 82.19 75 ALA A CA 1
ATOM 540 C C . ALA A 1 75 ? 10.054 10.334 -1.510 1.00 82.19 75 ALA A C 1
ATOM 542 O O . ALA A 1 75 ? 9.733 9.856 -2.598 1.00 82.19 75 ALA A O 1
ATOM 543 N N . ALA A 1 76 ? 11.320 10.347 -1.092 1.00 84.94 76 ALA A N 1
ATOM 544 C CA . ALA A 1 76 ? 12.336 9.598 -1.818 1.00 84.94 76 ALA A CA 1
ATOM 545 C C . ALA A 1 76 ? 12.021 8.087 -1.737 1.00 84.94 76 ALA A C 1
ATOM 547 O O . ALA A 1 76 ? 11.527 7.631 -0.707 1.00 84.94 76 ALA A O 1
ATOM 548 N N . PRO A 1 77 ? 12.357 7.269 -2.750 1.00 83.06 77 PRO A N 1
ATOM 549 C CA . PRO A 1 77 ? 12.019 5.842 -2.760 1.00 83.06 77 PRO A CA 1
ATOM 550 C C . PRO A 1 77 ? 12.497 5.050 -1.545 1.00 83.06 77 PRO A C 1
ATOM 552 O O . PRO A 1 77 ? 11.736 4.282 -0.964 1.00 83.06 77 PRO A O 1
ATOM 555 N N . ALA A 1 78 ? 13.743 5.274 -1.126 1.00 80.88 78 ALA A N 1
ATOM 556 C CA . ALA A 1 78 ? 14.295 4.640 0.068 1.00 80.88 78 ALA A CA 1
ATOM 557 C C . ALA A 1 78 ? 13.579 5.103 1.349 1.00 80.88 78 ALA A C 1
ATOM 559 O O . ALA A 1 78 ? 13.373 4.318 2.271 1.00 80.88 78 ALA A O 1
ATOM 560 N N . GLU A 1 79 ? 13.167 6.371 1.387 1.00 86.50 79 GLU A N 1
ATOM 561 C CA . GLU A 1 79 ? 12.407 6.933 2.499 1.00 86.50 79 GLU A CA 1
ATOM 562 C C . GLU A 1 79 ? 11.005 6.309 2.572 1.00 86.50 79 GLU A C 1
ATOM 564 O O . GLU A 1 79 ? 10.576 5.870 3.636 1.00 86.50 79 GLU A O 1
ATOM 569 N N . ALA A 1 80 ? 10.314 6.189 1.436 1.00 86.12 80 ALA A N 1
ATOM 570 C CA . ALA A 1 80 ? 9.019 5.525 1.362 1.00 86.12 80 ALA A CA 1
ATOM 571 C C . ALA A 1 80 ? 9.103 4.047 1.759 1.00 86.12 80 ALA A C 1
ATOM 573 O O . ALA A 1 80 ? 8.245 3.576 2.500 1.00 86.12 80 ALA A O 1
ATOM 574 N N . ALA A 1 81 ? 10.151 3.333 1.330 1.00 85.50 81 ALA A N 1
ATOM 575 C CA . ALA A 1 81 ? 10.386 1.946 1.727 1.00 85.50 81 ALA A CA 1
ATOM 576 C C . ALA A 1 81 ? 10.512 1.812 3.253 1.00 85.50 81 ALA A C 1
ATOM 578 O O . ALA A 1 81 ? 9.849 0.972 3.858 1.00 85.50 81 ALA A O 1
ATOM 579 N N . ALA A 1 82 ? 11.315 2.677 3.883 1.00 86.44 82 ALA A N 1
ATOM 580 C CA . ALA A 1 82 ? 11.506 2.679 5.332 1.00 86.44 82 ALA A CA 1
ATOM 581 C C . ALA A 1 82 ? 10.208 2.999 6.093 1.00 86.44 82 ALA A C 1
ATOM 583 O O . ALA A 1 82 ? 9.892 2.359 7.097 1.00 86.44 82 ALA A O 1
ATOM 584 N N . HIS A 1 83 ? 9.426 3.953 5.593 1.00 90.00 83 HIS A N 1
ATOM 585 C CA . HIS A 1 83 ? 8.145 4.335 6.183 1.00 90.00 83 HIS A CA 1
ATOM 586 C C . HIS A 1 83 ? 7.083 3.244 6.044 1.00 90.00 83 HIS A C 1
ATOM 588 O O . HIS A 1 83 ? 6.376 2.950 7.008 1.00 90.00 83 HIS A O 1
ATOM 594 N N . LEU A 1 84 ? 6.996 2.600 4.876 1.00 88.94 84 LEU A N 1
ATOM 595 C CA . LEU A 1 84 ? 6.138 1.434 4.655 1.00 88.94 84 LEU A CA 1
ATOM 596 C C . LEU A 1 84 ? 6.536 0.281 5.584 1.00 88.94 84 LEU A C 1
ATOM 598 O O . LEU A 1 84 ? 5.661 -0.350 6.174 1.00 88.94 84 LEU A O 1
ATOM 602 N N . ALA A 1 85 ? 7.839 0.057 5.782 1.00 87.12 85 ALA A N 1
ATOM 603 C CA . ALA A 1 85 ? 8.361 -0.929 6.726 1.00 87.12 85 ALA A CA 1
ATOM 604 C C . ALA A 1 85 ? 7.925 -0.656 8.169 1.00 87.12 85 ALA A C 1
ATOM 606 O O . ALA A 1 85 ? 7.510 -1.559 8.898 1.00 87.12 85 ALA A O 1
ATOM 607 N N . GLU A 1 86 ? 8.030 0.598 8.607 1.00 89.62 86 GLU A N 1
ATOM 608 C CA . GLU A 1 86 ? 7.578 1.013 9.932 1.00 89.62 86 GLU A CA 1
ATOM 609 C C . GLU A 1 86 ? 6.070 0.786 10.091 1.00 89.62 86 GLU A C 1
ATOM 611 O O . GLU A 1 86 ? 5.645 0.118 11.033 1.00 89.62 86 GLU A O 1
ATOM 616 N N . TRP A 1 87 ? 5.263 1.282 9.155 1.00 89.69 87 TRP A N 1
ATOM 617 C CA . TRP A 1 87 ? 3.805 1.185 9.226 1.00 89.69 87 TRP A CA 1
ATOM 618 C C . TRP A 1 87 ? 3.294 -0.252 9.160 1.00 89.69 87 TRP A C 1
ATOM 620 O O . TRP A 1 87 ? 2.351 -0.594 9.873 1.00 89.69 87 TRP A O 1
ATOM 630 N N . HIS A 1 88 ? 3.940 -1.107 8.371 1.00 87.38 88 HIS A N 1
ATOM 631 C CA . HIS A 1 88 ? 3.597 -2.521 8.296 1.00 87.38 88 HIS A CA 1
ATOM 632 C C . HIS A 1 88 ? 3.879 -3.243 9.620 1.00 87.38 88 HIS A C 1
ATOM 634 O O . HIS A 1 88 ? 3.026 -3.976 10.112 1.00 87.38 88 HIS A O 1
ATOM 640 N N . ARG A 1 89 ? 5.035 -2.989 10.255 1.00 85.06 89 ARG A N 1
ATOM 641 C CA . ARG A 1 89 ? 5.373 -3.565 11.574 1.00 85.06 89 ARG A CA 1
ATOM 642 C C . ARG A 1 89 ? 4.439 -3.105 12.686 1.00 85.06 89 ARG A C 1
ATOM 644 O O . ARG A 1 89 ? 4.233 -3.825 13.657 1.00 85.06 89 ARG A O 1
ATOM 651 N N . LEU A 1 90 ? 3.897 -1.902 12.552 1.00 86.56 90 LEU A N 1
ATOM 652 C CA . LEU A 1 90 ? 2.969 -1.320 13.513 1.00 86.56 90 LEU A CA 1
ATOM 653 C C . LEU A 1 90 ? 1.507 -1.677 13.238 1.00 86.56 90 LEU A C 1
ATOM 655 O O . LEU A 1 90 ? 0.652 -1.304 14.042 1.00 86.56 90 LEU A O 1
ATOM 659 N N . ALA A 1 91 ? 1.209 -2.371 12.136 1.00 85.38 91 ALA A N 1
ATOM 660 C CA . ALA A 1 91 ? -0.142 -2.794 11.811 1.00 85.38 91 ALA A CA 1
ATOM 661 C C . ALA A 1 91 ? -0.665 -3.753 12.901 1.00 85.38 91 ALA A C 1
ATOM 663 O O . ALA A 1 91 ? -0.118 -4.843 13.076 1.00 85.38 91 ALA A O 1
ATOM 664 N N . PRO A 1 92 ? -1.746 -3.400 13.621 1.00 79.94 92 PRO A N 1
ATOM 665 C CA . PRO A 1 92 ? -2.226 -4.203 14.750 1.00 79.94 92 PRO A CA 1
ATOM 666 C C . PRO A 1 92 ? -2.806 -5.571 14.363 1.00 79.94 92 PRO A C 1
ATOM 668 O O . PRO A 1 92 ? -3.071 -6.402 15.229 1.00 79.94 92 PRO A O 1
ATOM 671 N N . SER A 1 93 ? -3.071 -5.804 13.076 1.00 84.94 93 SER A N 1
ATOM 672 C CA . SER A 1 93 ? -3.673 -7.040 12.583 1.00 84.94 93 SER A CA 1
ATOM 673 C C . SER A 1 93 ? -3.282 -7.331 11.130 1.00 84.94 93 SER A C 1
ATOM 675 O O . SER A 1 93 ? -3.013 -6.396 10.368 1.00 84.94 93 SER A O 1
ATOM 677 N N . PRO A 1 94 ? -3.362 -8.601 10.685 1.00 81.44 94 PRO A N 1
ATOM 678 C CA . PRO A 1 94 ? -3.125 -8.965 9.286 1.00 81.44 94 PRO A CA 1
ATOM 679 C C . PRO A 1 94 ? -4.024 -8.201 8.306 1.00 81.44 94 PRO A C 1
ATOM 681 O O . PRO A 1 94 ? -3.589 -7.808 7.230 1.00 81.44 94 PRO A O 1
ATOM 684 N N . ARG A 1 95 ? -5.277 -7.920 8.689 1.00 85.25 95 ARG A N 1
ATOM 685 C CA . ARG A 1 95 ? -6.206 -7.126 7.870 1.00 85.25 95 ARG A CA 1
ATOM 686 C C . ARG A 1 95 ? -5.693 -5.703 7.641 1.00 85.25 95 ARG A C 1
ATOM 688 O O . ARG A 1 95 ? -5.824 -5.174 6.544 1.00 85.25 95 ARG A O 1
ATOM 695 N N . GLN A 1 96 ? -5.134 -5.080 8.672 1.00 85.56 96 GLN A N 1
ATOM 696 C CA . GLN A 1 96 ? -4.594 -3.723 8.600 1.00 85.56 96 GLN A CA 1
ATOM 697 C C . GLN A 1 96 ? -3.282 -3.662 7.810 1.00 85.56 96 GLN A C 1
ATOM 699 O O . GLN A 1 96 ? -3.073 -2.693 7.084 1.00 85.56 96 GLN A O 1
ATOM 704 N N . ALA A 1 97 ? -2.463 -4.716 7.875 1.00 83.69 97 ALA A N 1
ATOM 705 C CA . ALA A 1 97 ? -1.298 -4.889 7.010 1.00 83.69 97 ALA A CA 1
ATOM 706 C C . ALA A 1 97 ? -1.702 -5.024 5.528 1.00 83.69 97 ALA A C 1
ATOM 708 O O . ALA A 1 97 ? -1.186 -4.300 4.681 1.00 83.69 97 ALA A O 1
ATOM 709 N N . ARG A 1 98 ? -2.721 -5.841 5.217 1.00 83.38 98 ARG A N 1
ATOM 710 C CA . ARG A 1 98 ? -3.269 -5.966 3.851 1.00 83.38 98 ARG A CA 1
ATOM 711 C C . ARG A 1 98 ? -3.834 -4.653 3.299 1.00 83.38 98 ARG A C 1
ATOM 713 O O . ARG A 1 98 ? -3.720 -4.395 2.105 1.00 83.38 98 ARG A O 1
ATOM 720 N N . LEU A 1 99 ? -4.426 -3.811 4.151 1.00 86.81 99 LEU A N 1
ATOM 721 C CA . LEU A 1 99 ? -4.854 -2.467 3.742 1.00 86.81 99 LEU A CA 1
ATOM 722 C C . LEU A 1 99 ? -3.661 -1.604 3.316 1.00 86.81 99 LEU A C 1
ATOM 724 O O . LEU A 1 99 ? -3.750 -0.920 2.301 1.00 86.81 99 LEU A O 1
ATOM 728 N N . LEU A 1 100 ? -2.547 -1.665 4.051 1.00 87.44 100 LEU A N 1
ATOM 729 C CA . LEU A 1 100 ? -1.324 -0.945 3.697 1.00 87.44 100 LEU A CA 1
ATOM 730 C C . LEU A 1 100 ? -0.726 -1.449 2.377 1.00 87.44 100 LEU A C 1
ATOM 732 O O . LEU A 1 100 ? -0.322 -0.631 1.561 1.00 87.44 100 LEU A O 1
ATOM 736 N N . GLU A 1 101 ? -0.710 -2.763 2.139 1.00 84.94 101 GLU A N 1
ATOM 737 C CA . GLU A 1 101 ? -0.281 -3.348 0.857 1.00 84.94 101 GLU A CA 1
ATOM 738 C C . GLU A 1 101 ? -1.115 -2.814 -0.317 1.00 84.94 101 GLU A C 1
ATOM 740 O O . GLU A 1 101 ? -0.566 -2.347 -1.315 1.00 84.94 101 GLU A O 1
ATOM 745 N N . GLY A 1 102 ? -2.446 -2.837 -0.181 1.00 84.00 102 GLY A N 1
ATOM 746 C CA . GLY A 1 102 ? -3.360 -2.323 -1.201 1.00 84.00 102 GLY A CA 1
ATOM 747 C C . GLY A 1 102 ? -3.202 -0.819 -1.427 1.00 84.00 102 GLY A C 1
ATOM 748 O O . GLY A 1 102 ? -3.208 -0.359 -2.565 1.00 84.00 102 GLY A O 1
ATOM 749 N N . ALA A 1 103 ? -2.995 -0.046 -0.363 1.00 81.12 103 ALA A N 1
ATOM 750 C CA . ALA A 1 103 ? -2.767 1.389 -0.470 1.00 81.12 103 ALA A CA 1
ATOM 751 C C . ALA A 1 103 ? -1.389 1.719 -1.068 1.00 81.12 103 ALA A C 1
ATOM 753 O O . ALA A 1 103 ? -1.269 2.650 -1.861 1.00 81.12 103 ALA A O 1
ATOM 754 N N . ALA A 1 104 ? -0.356 0.928 -0.770 1.00 79.50 104 ALA A N 1
ATOM 755 C CA . ALA A 1 104 ? 0.969 1.087 -1.360 1.00 79.50 104 ALA A CA 1
ATOM 756 C C . ALA A 1 104 ? 0.938 0.897 -2.885 1.00 79.50 104 ALA A C 1
ATOM 758 O O . ALA A 1 104 ? 1.620 1.621 -3.603 1.00 79.50 104 ALA A O 1
ATOM 759 N N . VAL A 1 105 ? 0.091 0.001 -3.403 1.00 79.62 105 VAL A N 1
ATOM 760 C CA . VAL A 1 105 ? -0.148 -0.141 -4.852 1.00 79.62 105 VAL A CA 1
ATOM 761 C C . VAL A 1 105 ? -0.630 1.165 -5.496 1.00 79.62 105 VAL A C 1
ATOM 763 O O . VAL A 1 105 ? -0.279 1.456 -6.641 1.00 79.62 105 VAL A O 1
ATOM 766 N N . HIS A 1 106 ? -1.378 2.000 -4.773 1.00 76.62 106 HIS A N 1
ATOM 767 C CA . HIS A 1 106 ? -1.791 3.304 -5.286 1.00 76.62 106 HIS A CA 1
ATOM 768 C C . HIS A 1 106 ? -0.632 4.309 -5.412 1.00 76.62 106 HIS A C 1
ATOM 770 O O . HIS A 1 106 ? -0.723 5.178 -6.278 1.00 76.62 106 HIS A O 1
ATOM 776 N N . LEU A 1 107 ? 0.469 4.155 -4.657 1.00 71.31 107 LEU A N 1
ATOM 777 C CA . LEU A 1 107 ? 1.673 5.000 -4.797 1.00 71.31 107 LEU A CA 1
ATOM 778 C C . LEU A 1 107 ? 2.347 4.839 -6.160 1.00 71.31 107 LEU A C 1
ATOM 780 O O . LEU A 1 107 ? 2.985 5.765 -6.648 1.00 71.31 107 LEU A O 1
ATOM 784 N N . VAL A 1 108 ? 2.244 3.651 -6.758 1.00 65.75 108 VAL A N 1
ATOM 785 C CA . VAL A 1 108 ? 3.032 3.259 -7.937 1.00 65.75 108 VAL A CA 1
ATOM 786 C C . VAL A 1 108 ? 2.224 3.282 -9.231 1.00 65.75 108 VAL A C 1
ATOM 788 O O . VAL A 1 108 ? 2.657 2.747 -10.251 1.00 65.75 108 VAL A O 1
ATOM 791 N N . ARG A 1 109 ? 1.039 3.907 -9.206 1.00 63.91 109 ARG A N 1
ATOM 792 C CA . ARG A 1 109 ? 0.234 4.132 -10.410 1.00 63.91 109 ARG A CA 1
ATOM 793 C C . ARG A 1 109 ? 0.988 5.019 -11.411 1.00 63.91 109 ARG A C 1
ATOM 795 O O . ARG A 1 109 ? 1.721 5.908 -10.992 1.00 63.91 109 ARG A O 1
ATOM 802 N N . PRO A 1 110 ? 0.764 4.841 -1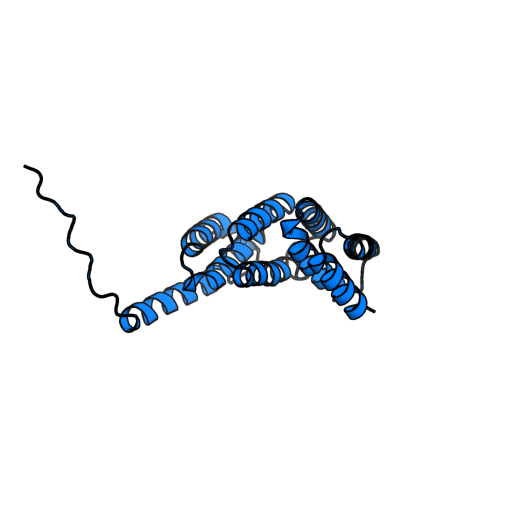2.723 1.00 50.31 110 PRO A N 1
ATOM 803 C CA . PRO A 1 110 ? 1.498 5.552 -13.780 1.00 50.31 110 PRO A CA 1
ATOM 804 C C . PRO A 1 110 ? 1.324 7.082 -13.764 1.00 50.31 110 PRO A C 1
ATOM 806 O O . PRO A 1 110 ? 2.106 7.803 -14.373 1.00 50.31 110 PRO A O 1
ATOM 809 N N . GLU A 1 111 ? 0.311 7.586 -13.059 1.00 50.41 111 GLU A N 1
ATOM 810 C CA . GLU A 1 111 ? 0.062 9.019 -12.846 1.00 50.41 111 GLU A CA 1
ATOM 811 C C . GLU A 1 111 ? 0.904 9.608 -11.699 1.00 50.41 111 GLU A C 1
ATOM 813 O O . GLU A 1 111 ? 1.009 10.829 -11.559 1.00 50.41 111 GLU A O 1
ATOM 818 N N . ALA A 1 112 ? 1.489 8.754 -10.856 1.00 55.41 112 ALA A N 1
ATOM 819 C CA . ALA A 1 112 ? 2.362 9.150 -9.766 1.00 55.41 112 ALA A CA 1
ATOM 820 C C . ALA A 1 112 ? 3.779 9.421 -10.298 1.00 55.41 112 ALA A C 1
ATOM 822 O O . ALA A 1 112 ? 4.237 8.803 -11.255 1.00 55.41 112 ALA A O 1
ATOM 823 N N . ALA A 1 113 ? 4.504 10.343 -9.662 1.00 59.41 113 ALA A N 1
ATOM 824 C CA . ALA A 1 113 ? 5.815 10.837 -10.103 1.00 59.41 113 ALA A CA 1
ATOM 825 C C . ALA A 1 113 ? 6.974 9.813 -9.983 1.00 59.41 113 ALA A C 1
ATOM 827 O O . ALA A 1 113 ? 8.143 10.192 -9.877 1.00 59.41 113 ALA A O 1
ATOM 828 N N . TRP A 1 114 ? 6.675 8.515 -9.967 1.00 69.00 114 TRP A N 1
ATOM 829 C CA . TRP A 1 114 ? 7.640 7.450 -9.741 1.00 69.00 114 TRP A CA 1
ATOM 830 C C . TRP A 1 114 ? 8.211 6.952 -11.064 1.00 69.00 114 TRP A C 1
ATOM 832 O O . TRP A 1 114 ? 7.535 6.315 -11.865 1.00 69.00 114 TRP A O 1
ATOM 842 N N . SER A 1 115 ? 9.498 7.208 -11.289 1.00 73.94 115 SER A N 1
ATOM 843 C CA . SER A 1 115 ? 10.213 6.603 -12.412 1.00 73.94 115 SER A CA 1
ATOM 844 C C . SER A 1 115 ? 10.374 5.089 -12.218 1.00 73.94 115 SER A C 1
ATOM 846 O O . SER A 1 115 ? 10.443 4.591 -11.093 1.00 73.94 115 SER A O 1
ATOM 848 N N . ALA A 1 116 ? 10.558 4.340 -13.309 1.00 74.75 116 ALA A N 1
ATOM 849 C CA . ALA A 1 116 ? 10.875 2.909 -13.237 1.00 74.75 116 ALA A CA 1
ATOM 850 C C . ALA A 1 116 ? 12.162 2.607 -12.434 1.00 74.75 116 ALA A C 1
ATOM 852 O O . ALA A 1 116 ? 12.353 1.487 -11.958 1.00 74.75 116 ALA A O 1
ATOM 853 N N . ALA A 1 117 ? 13.068 3.581 -12.286 1.00 77.88 117 ALA A N 1
ATOM 854 C CA . ALA A 1 117 ? 14.234 3.470 -11.411 1.00 77.88 117 ALA A CA 1
ATOM 855 C C . ALA A 1 117 ? 13.844 3.634 -9.934 1.00 77.88 117 ALA A C 1
ATOM 857 O O . ALA A 1 117 ? 14.229 2.812 -9.108 1.00 77.88 117 ALA A O 1
ATOM 858 N N . ALA A 1 118 ? 13.022 4.639 -9.620 1.00 78.56 118 ALA A N 1
ATOM 859 C CA . ALA A 1 118 ? 12.503 4.878 -8.277 1.00 78.56 118 ALA A CA 1
ATOM 860 C C . ALA A 1 118 ? 11.714 3.672 -7.743 1.00 78.56 118 ALA A C 1
ATOM 862 O O . ALA A 1 118 ? 11.934 3.237 -6.614 1.00 78.56 118 ALA A O 1
ATOM 863 N N . LEU A 1 119 ? 10.859 3.076 -8.577 1.00 79.62 119 LEU A N 1
ATOM 864 C CA . LEU A 1 119 ? 10.097 1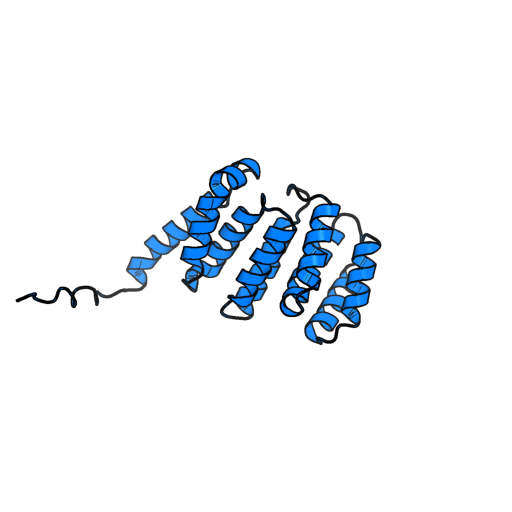.874 -8.228 1.00 79.62 119 LEU A CA 1
ATOM 865 C C . LEU A 1 119 ? 10.989 0.667 -7.950 1.00 79.62 119 LEU A C 1
ATOM 867 O O . LEU A 1 119 ? 10.723 -0.104 -7.031 1.00 79.62 119 LEU A O 1
ATOM 871 N N . ARG A 1 120 ? 12.080 0.524 -8.706 1.00 79.81 120 ARG A N 1
ATOM 872 C CA . ARG A 1 120 ? 13.067 -0.537 -8.492 1.00 79.81 120 ARG A CA 1
ATOM 873 C C . ARG A 1 120 ? 13.761 -0.375 -7.149 1.00 79.81 120 ARG A C 1
ATOM 875 O O . ARG A 1 120 ? 13.801 -1.325 -6.382 1.00 79.81 120 ARG A O 1
ATOM 882 N N . THR A 1 121 ? 14.212 0.838 -6.832 1.00 84.31 121 THR A N 1
ATOM 883 C CA . THR A 1 121 ? 14.813 1.152 -5.529 1.00 84.31 121 THR A CA 1
ATOM 884 C C . THR A 1 121 ? 13.842 0.902 -4.376 1.00 84.31 121 THR A C 1
ATOM 886 O O . THR A 1 121 ? 14.245 0.347 -3.357 1.00 84.31 121 THR A O 1
ATOM 889 N N . LEU A 1 122 ? 12.566 1.265 -4.536 1.00 85.81 122 LEU A N 1
ATOM 890 C CA . LEU A 1 122 ? 11.523 0.973 -3.553 1.00 85.81 122 LEU A CA 1
ATOM 891 C C . LEU A 1 122 ? 11.356 -0.540 -3.353 1.00 85.81 122 LEU A C 1
ATOM 893 O O . LEU A 1 122 ? 11.406 -1.014 -2.221 1.00 85.81 122 LEU A O 1
ATOM 897 N N . CYS A 1 123 ? 11.204 -1.301 -4.439 1.00 86.69 123 CYS A N 1
ATOM 898 C CA . CYS A 1 123 ? 11.053 -2.753 -4.371 1.00 86.69 123 CYS A CA 1
ATOM 899 C C . CYS A 1 123 ? 12.275 -3.418 -3.735 1.00 86.69 123 CYS A C 1
ATOM 901 O O . CYS A 1 123 ? 12.109 -4.257 -2.861 1.00 86.69 123 CYS A O 1
ATOM 903 N N . ASP A 1 124 ? 13.490 -3.026 -4.119 1.00 87.00 124 ASP A N 1
ATOM 904 C CA . ASP A 1 124 ? 14.723 -3.583 -3.555 1.00 87.00 124 ASP A CA 1
ATOM 905 C C . ASP A 1 124 ? 14.823 -3.295 -2.046 1.00 87.00 124 ASP A C 1
ATOM 907 O O . ASP A 1 124 ? 15.178 -4.181 -1.269 1.00 87.00 124 ASP A O 1
ATOM 911 N N . GLY A 1 125 ? 14.429 -2.090 -1.616 1.00 85.38 125 GLY A N 1
ATOM 912 C CA . GLY A 1 125 ? 14.357 -1.727 -0.199 1.00 85.38 125 GLY A CA 1
ATOM 913 C C . GLY A 1 125 ? 13.337 -2.554 0.588 1.00 85.38 125 GLY A C 1
ATOM 914 O O . GLY A 1 125 ? 13.624 -2.971 1.706 1.00 85.38 125 GLY A O 1
ATOM 915 N N . LEU A 1 126 ? 12.170 -2.838 0.005 1.00 86.81 126 LEU A N 1
ATOM 916 C CA . LEU A 1 126 ? 11.147 -3.672 0.643 1.00 86.81 126 LEU A CA 1
ATOM 917 C C . LEU A 1 126 ? 11.541 -5.154 0.658 1.00 86.81 126 LEU A C 1
ATOM 919 O O . LEU A 1 126 ? 11.341 -5.828 1.658 1.00 86.81 126 LEU A O 1
ATOM 923 N N . LEU A 1 127 ? 12.148 -5.667 -0.415 1.00 88.38 127 LEU A N 1
ATOM 924 C CA . LEU A 1 127 ? 12.590 -7.064 -0.506 1.00 88.38 127 LEU A CA 1
ATOM 925 C C . LEU A 1 127 ? 13.723 -7.403 0.472 1.00 88.38 127 LEU A C 1
ATOM 927 O O . LEU A 1 127 ? 13.886 -8.575 0.830 1.00 88.38 127 LEU A O 1
ATOM 931 N N . ALA A 1 128 ? 14.481 -6.395 0.914 1.00 87.62 128 ALA A N 1
ATOM 932 C CA . ALA A 1 128 ? 15.492 -6.543 1.955 1.00 87.62 128 ALA A CA 1
ATOM 933 C C . ALA A 1 128 ? 14.889 -6.927 3.321 1.00 87.62 128 ALA A C 1
ATOM 935 O O . ALA A 1 128 ? 15.576 -7.557 4.125 1.00 87.62 128 ALA A O 1
ATOM 936 N N . ASP A 1 129 ? 13.616 -6.602 3.572 1.00 84.75 129 ASP A N 1
ATOM 937 C CA . ASP A 1 129 ? 12.887 -6.998 4.776 1.00 84.75 129 ASP A CA 1
ATOM 938 C C . ASP A 1 129 ? 11.916 -8.156 4.457 1.00 84.75 129 ASP A C 1
ATOM 940 O O . ASP A 1 129 ? 10.952 -7.974 3.705 1.00 84.75 129 ASP A O 1
ATOM 944 N N . PRO A 1 130 ? 12.111 -9.359 5.035 1.00 83.44 130 PRO A N 1
ATOM 945 C CA . PRO A 1 130 ? 11.217 -10.496 4.823 1.00 83.44 130 PRO A CA 1
ATOM 946 C C . PRO A 1 130 ? 9.739 -10.192 5.091 1.00 83.44 130 PRO A C 1
ATOM 948 O O . PRO A 1 130 ? 8.877 -10.715 4.388 1.00 83.44 130 PRO A O 1
ATOM 951 N N . GLN A 1 131 ? 9.436 -9.319 6.058 1.00 80.94 131 GLN A N 1
ATOM 952 C CA . GLN A 1 131 ? 8.060 -8.982 6.431 1.00 80.94 131 GLN A CA 1
ATOM 953 C C . GLN A 1 131 ? 7.343 -8.135 5.374 1.00 80.94 131 GLN A C 1
ATOM 955 O O . GLN A 1 131 ? 6.120 -8.038 5.401 1.00 80.94 131 GLN A O 1
ATOM 960 N N . LEU A 1 132 ? 8.082 -7.535 4.439 1.00 85.50 132 LEU A N 1
ATOM 961 C CA . LEU A 1 132 ? 7.551 -6.636 3.412 1.00 85.50 132 LEU A CA 1
ATOM 962 C C . LEU A 1 132 ? 7.559 -7.256 2.021 1.00 85.50 132 LEU A C 1
ATOM 964 O O . LEU A 1 132 ? 7.163 -6.602 1.058 1.00 85.50 132 LEU A O 1
ATOM 968 N N . ARG A 1 133 ? 7.966 -8.522 1.891 1.00 87.94 133 ARG A N 1
ATOM 969 C CA . ARG A 1 133 ? 7.974 -9.223 0.601 1.00 87.94 133 ARG A CA 1
ATOM 970 C C . ARG A 1 133 ? 6.586 -9.278 -0.034 1.00 87.94 133 ARG A C 1
ATOM 972 O O . ARG A 1 133 ? 6.486 -9.157 -1.249 1.00 87.94 133 ARG A O 1
ATOM 979 N N . LEU A 1 134 ? 5.520 -9.372 0.765 1.00 82.81 134 LEU A N 1
ATOM 980 C CA . LEU A 1 134 ? 4.138 -9.285 0.275 1.00 82.81 134 LEU A CA 1
ATOM 981 C C . LEU A 1 134 ? 3.787 -7.883 -0.250 1.00 82.81 134 LEU A C 1
ATOM 983 O O . LEU A 1 134 ? 3.177 -7.770 -1.312 1.00 82.81 134 LEU A O 1
ATOM 987 N N . VAL A 1 135 ? 4.241 -6.818 0.422 1.00 84.44 135 VAL A N 1
ATOM 988 C CA . VAL A 1 135 ? 4.101 -5.433 -0.066 1.00 84.44 135 VAL A CA 1
ATOM 989 C C . VAL A 1 135 ? 4.860 -5.267 -1.385 1.00 84.44 135 VAL A C 1
ATOM 991 O O . VAL A 1 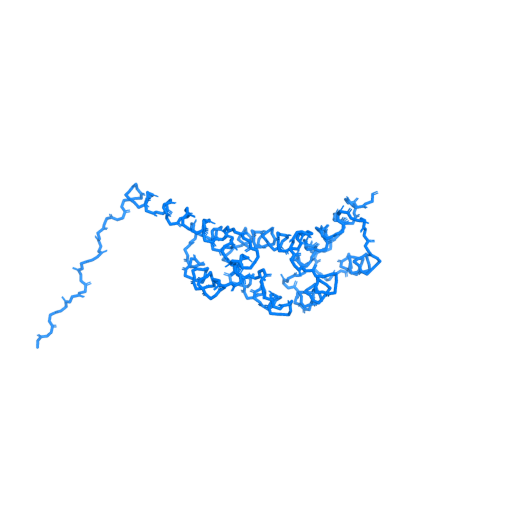135 ? 4.306 -4.770 -2.361 1.00 84.44 135 VAL A O 1
ATOM 994 N N . ALA A 1 136 ? 6.107 -5.741 -1.451 1.00 87.94 136 ALA A N 1
ATOM 995 C CA . ALA A 1 136 ? 6.914 -5.700 -2.667 1.00 87.94 136 ALA A CA 1
ATOM 996 C C . ALA A 1 136 ? 6.259 -6.475 -3.823 1.00 87.94 136 ALA A C 1
ATOM 998 O O . ALA A 1 136 ? 6.243 -5.987 -4.950 1.00 87.94 136 ALA A O 1
ATOM 999 N N . LEU A 1 137 ? 5.673 -7.648 -3.552 1.00 85.62 137 LEU A N 1
ATOM 1000 C CA . LEU A 1 137 ? 4.916 -8.424 -4.539 1.00 85.62 137 LEU A CA 1
ATOM 1001 C C . LEU A 1 137 ? 3.704 -7.655 -5.064 1.00 85.62 137 LEU A C 1
ATOM 1003 O O . LEU A 1 137 ? 3.499 -7.618 -6.277 1.00 85.62 137 LEU A O 1
ATOM 1007 N N . ALA A 1 138 ? 2.933 -7.018 -4.180 1.00 82.19 138 ALA A N 1
ATOM 1008 C CA . ALA A 1 138 ? 1.783 -6.209 -4.573 1.00 82.19 138 ALA A CA 1
ATOM 1009 C C . ALA A 1 138 ? 2.201 -5.053 -5.501 1.00 82.19 138 ALA A C 1
ATOM 1011 O O . ALA A 1 138 ? 1.574 -4.830 -6.538 1.00 82.19 138 ALA A O 1
ATOM 1012 N N . LEU A 1 139 ? 3.306 -4.371 -5.180 1.00 82.62 139 LEU A N 1
ATOM 1013 C CA . LEU A 1 139 ? 3.862 -3.296 -6.006 1.00 82.62 139 LEU A CA 1
ATOM 1014 C C . LEU A 1 139 ? 4.360 -3.797 -7.367 1.00 82.62 139 LEU A C 1
ATOM 1016 O O . LEU A 1 139 ? 4.047 -3.193 -8.393 1.00 8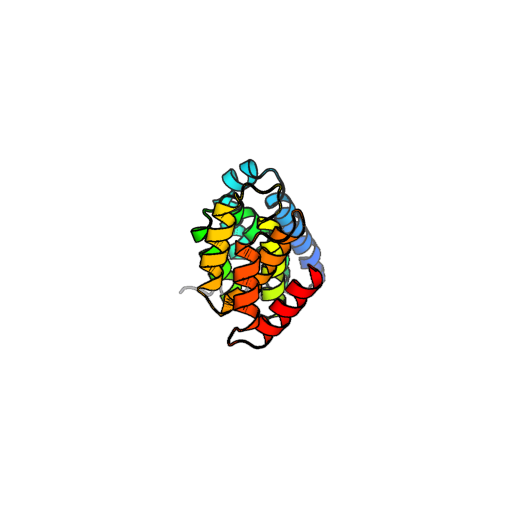2.62 139 LEU A O 1
ATOM 1020 N N . LEU A 1 140 ? 5.102 -4.909 -7.392 1.00 82.75 140 LEU A N 1
ATOM 1021 C CA . LEU A 1 140 ? 5.594 -5.522 -8.629 1.00 82.75 140 LEU A CA 1
ATOM 1022 C C . LEU A 1 140 ? 4.437 -5.948 -9.544 1.00 82.75 140 LEU A C 1
ATOM 1024 O O . LEU A 1 140 ? 4.489 -5.691 -10.746 1.00 82.75 140 LEU A O 1
ATOM 1028 N N . ALA A 1 141 ? 3.387 -6.551 -8.978 1.00 79.81 141 ALA A N 1
ATOM 1029 C CA . ALA A 1 141 ? 2.192 -6.956 -9.715 1.00 79.81 141 ALA A CA 1
ATOM 1030 C C . ALA A 1 141 ? 1.485 -5.755 -10.360 1.00 79.81 141 ALA A C 1
ATOM 1032 O O . ALA A 1 141 ? 1.119 -5.802 -11.533 1.00 79.81 141 ALA A O 1
ATOM 1033 N N . ALA A 1 142 ? 1.323 -4.668 -9.603 1.00 78.06 142 ALA A N 1
ATOM 1034 C CA . ALA A 1 142 ? 0.667 -3.459 -10.081 1.00 78.06 142 ALA A CA 1
ATOM 1035 C C . ALA A 1 142 ? 1.462 -2.741 -11.174 1.00 78.06 142 ALA A C 1
ATOM 1037 O O . ALA A 1 142 ? 0.879 -2.274 -12.149 1.00 78.06 142 ALA A O 1
ATOM 1038 N N . PHE A 1 143 ? 2.786 -2.675 -11.028 1.00 74.38 143 PHE A N 1
ATOM 1039 C CA . PHE A 1 143 ? 3.659 -2.033 -12.007 1.00 74.38 143 PHE A CA 1
ATOM 1040 C C . PHE A 1 143 ? 3.710 -2.791 -13.337 1.00 74.38 143 PHE A C 1
ATOM 1042 O O . PHE A 1 143 ? 3.825 -2.181 -14.393 1.00 74.38 143 PHE A O 1
ATOM 1049 N N . ALA A 1 144 ? 3.614 -4.117 -13.300 1.00 69.81 144 ALA A N 1
ATOM 1050 C CA . ALA A 1 144 ? 3.741 -4.946 -14.489 1.00 69.81 144 ALA A CA 1
ATOM 1051 C C . ALA A 1 144 ? 2.435 -5.121 -15.292 1.00 69.81 144 ALA A C 1
ATOM 1053 O O . ALA A 1 144 ? 2.469 -5.582 -16.432 1.00 69.81 144 ALA A O 1
ATOM 1054 N N . ALA A 1 145 ? 1.286 -4.757 -14.716 1.00 65.75 145 ALA A N 1
ATOM 1055 C CA . ALA A 1 145 ? -0.026 -4.877 -15.354 1.00 65.75 145 ALA A CA 1
ATOM 1056 C C . ALA A 1 145 ? -0.247 -3.985 -16.604 1.00 65.75 145 ALA A C 1
ATOM 1058 O O . ALA A 1 145 ? -0.907 -4.456 -17.529 1.00 65.75 145 ALA A O 1
ATOM 1059 N N . PRO A 1 146 ? 0.259 -2.735 -16.691 1.00 62.00 146 PRO A N 1
ATOM 1060 C CA . PRO A 1 146 ? -0.046 -1.847 -17.819 1.00 62.00 146 PRO A CA 1
ATOM 1061 C C . PRO A 1 146 ? 0.823 -2.069 -19.067 1.00 62.00 146 PRO A C 1
ATOM 1063 O O . PRO A 1 146 ? 0.360 -1.808 -20.172 1.00 62.00 146 PRO A O 1
ATOM 1066 N N . GLU A 1 147 ? 2.070 -2.529 -18.912 1.00 62.56 147 GLU A N 1
ATOM 1067 C CA . GLU A 1 147 ? 3.063 -2.596 -20.006 1.00 62.56 147 GLU A CA 1
ATOM 1068 C C . GLU A 1 147 ? 3.600 -4.017 -20.267 1.00 62.56 147 GLU A C 1
ATOM 1070 O O . GLU A 1 147 ? 4.505 -4.216 -21.079 1.00 62.56 147 GLU A O 1
ATOM 1075 N N . GLY A 1 148 ? 3.042 -5.025 -19.588 1.00 66.00 148 GLY A N 1
ATOM 1076 C CA . GLY A 1 148 ? 3.665 -6.341 -19.483 1.00 66.00 148 GLY A CA 1
ATOM 1077 C C . GLY A 1 148 ? 4.856 -6.318 -18.522 1.00 66.00 148 GLY A C 1
ATOM 1078 O O . GLY A 1 148 ? 5.339 -5.268 -18.107 1.00 66.00 148 GLY A O 1
ATOM 1079 N N . TRP A 1 149 ? 5.327 -7.498 -18.119 1.00 69.44 149 TRP A N 1
ATOM 1080 C CA . TRP A 1 149 ? 6.381 -7.617 -17.111 1.00 69.44 149 TRP A CA 1
ATOM 1081 C C . TRP A 1 149 ? 7.754 -7.201 -17.654 1.00 69.44 149 TRP A C 1
ATOM 1083 O O . TRP A 1 149 ? 8.298 -7.904 -18.511 1.00 69.44 149 TRP A O 1
ATOM 1093 N N . PRO A 1 150 ? 8.400 -6.154 -17.102 1.00 75.69 150 PRO A N 1
ATOM 1094 C CA . PRO A 1 150 ? 9.806 -5.903 -17.387 1.00 75.69 150 PRO A CA 1
ATOM 1095 C C . PRO A 1 150 ? 10.652 -7.095 -16.927 1.00 75.69 150 PRO A C 1
ATOM 1097 O O . PRO A 1 150 ? 10.367 -7.694 -15.885 1.00 75.69 150 PRO A O 1
ATOM 1100 N N . ALA A 1 151 ? 11.722 -7.417 -17.661 1.00 80.94 151 ALA A N 1
ATOM 1101 C CA . ALA A 1 151 ? 12.592 -8.564 -17.363 1.00 80.94 151 ALA A CA 1
ATOM 1102 C C . ALA A 1 151 ? 13.066 -8.585 -15.897 1.00 80.94 151 ALA A C 1
ATOM 1104 O O . ALA A 1 151 ? 13.049 -9.621 -15.237 1.00 80.94 151 ALA A O 1
ATOM 1105 N N . ASP A 1 152 ? 13.386 -7.411 -15.360 1.00 78.88 152 ASP A N 1
ATOM 1106 C CA . ASP A 1 152 ? 13.826 -7.219 -13.981 1.00 78.88 152 ASP A CA 1
ATOM 1107 C C . ASP A 1 152 ? 12.739 -7.475 -12.929 1.00 78.88 152 ASP A C 1
ATOM 1109 O O . ASP A 1 152 ? 13.044 -7.966 -11.839 1.00 78.88 152 ASP A O 1
ATOM 1113 N N . CYS A 1 153 ? 11.481 -7.139 -13.226 1.00 79.06 153 CYS A N 1
ATOM 1114 C CA . CYS A 1 153 ? 10.356 -7.506 -12.370 1.00 79.06 153 CYS A CA 1
ATOM 1115 C C . CYS A 1 153 ? 10.180 -9.020 -12.417 1.00 79.06 153 CYS A C 1
ATOM 1117 O O . CYS A 1 153 ? 10.082 -9.653 -11.369 1.00 79.06 153 CYS A O 1
ATOM 1119 N N . ARG A 1 154 ? 10.241 -9.612 -13.618 1.00 83.25 154 ARG A N 1
ATOM 1120 C CA . ARG A 1 154 ? 10.051 -11.054 -13.823 1.00 83.25 154 ARG A CA 1
ATOM 1121 C C . ARG A 1 154 ? 11.097 -11.867 -13.077 1.00 83.25 154 ARG A C 1
ATOM 1123 O O . ARG A 1 154 ? 10.732 -12.817 -12.395 1.00 83.25 154 ARG A O 1
ATOM 1130 N N . ALA A 1 155 ? 12.355 -11.438 -13.118 1.00 85.81 155 ALA A N 1
ATOM 1131 C CA . ALA A 1 155 ? 13.436 -12.040 -12.346 1.00 85.81 155 ALA A CA 1
ATOM 1132 C C . ALA A 1 155 ? 13.187 -11.965 -10.827 1.00 85.81 155 ALA A C 1
ATOM 1134 O O . ALA A 1 155 ? 13.375 -12.955 -10.123 1.00 85.81 155 ALA A O 1
ATOM 1135 N N . ARG A 1 156 ? 12.715 -10.819 -10.313 1.00 86.94 156 ARG A N 1
ATOM 1136 C CA . ARG A 1 156 ? 12.382 -10.658 -8.884 1.00 86.94 156 ARG A CA 1
ATOM 1137 C C . ARG A 1 156 ? 11.228 -11.560 -8.458 1.00 86.94 156 ARG A C 1
ATOM 1139 O O . ARG A 1 156 ? 11.317 -12.215 -7.424 1.00 86.94 156 ARG A O 1
ATOM 1146 N N . LEU A 1 157 ? 10.163 -11.625 -9.252 1.00 86.06 157 LEU A N 1
ATOM 1147 C CA . LEU A 1 157 ? 9.036 -12.504 -8.954 1.00 86.06 157 LEU A CA 1
ATOM 1148 C C . LEU A 1 157 ? 9.437 -13.977 -9.020 1.00 86.06 157 LEU A C 1
ATOM 1150 O O . LEU A 1 157 ? 9.018 -14.757 -8.169 1.00 86.06 157 LEU A O 1
ATOM 1154 N N . ASP A 1 158 ? 10.278 -14.356 -9.982 1.00 88.06 158 ASP A N 1
ATOM 1155 C CA . ASP A 1 158 ? 10.768 -15.727 -10.084 1.00 88.06 158 ASP A CA 1
ATOM 1156 C C . ASP A 1 158 ? 11.630 -16.134 -8.880 1.00 88.06 158 ASP A C 1
ATOM 1158 O O . ASP A 1 158 ? 11.455 -17.225 -8.329 1.00 88.06 158 ASP A O 1
ATOM 1162 N N . ALA A 1 159 ? 12.470 -15.224 -8.379 1.00 89.25 159 ALA A N 1
ATOM 1163 C CA . ALA A 1 159 ? 13.189 -15.428 -7.124 1.00 89.25 159 ALA A CA 1
ATOM 1164 C C . ALA A 1 159 ? 12.221 -15.643 -5.940 1.00 89.25 159 ALA A C 1
ATOM 1166 O O . ALA A 1 159 ? 12.395 -16.577 -5.157 1.00 89.25 159 ALA A O 1
ATOM 1167 N N . LEU A 1 160 ? 11.147 -14.851 -5.849 1.00 89.81 160 LEU A N 1
ATOM 1168 C CA . LEU A 1 160 ? 10.154 -14.942 -4.767 1.00 89.81 160 LEU A CA 1
ATOM 1169 C C . LEU A 1 160 ? 9.293 -16.214 -4.815 1.00 89.81 160 LEU A C 1
ATOM 1171 O O . LEU A 1 160 ? 8.795 -16.667 -3.785 1.00 89.81 160 LEU A O 1
ATOM 1175 N N . ARG A 1 161 ? 9.164 -16.879 -5.970 1.00 90.06 161 ARG A N 1
ATOM 1176 C CA . ARG A 1 161 ? 8.511 -18.206 -6.059 1.00 90.06 161 ARG A CA 1
ATOM 1177 C C . ARG A 1 161 ? 9.266 -19.296 -5.292 1.00 90.06 161 ARG A C 1
ATOM 1179 O O . ARG A 1 161 ? 8.675 -20.343 -4.990 1.00 90.06 161 ARG A O 1
ATOM 1186 N N . HIS A 1 162 ? 10.534 -19.042 -4.979 1.00 91.31 162 HIS A N 1
ATOM 1187 C CA . HIS A 1 162 ? 11.442 -19.906 -4.230 1.00 91.31 162 HIS A CA 1
ATOM 1188 C C . HIS A 1 162 ? 11.783 -19.334 -2.844 1.00 91.31 162 HIS A C 1
ATOM 1190 O O . HIS A 1 162 ? 12.710 -19.819 -2.199 1.00 91.31 162 HIS A O 1
ATOM 1196 N N . ASP A 1 163 ? 11.039 -18.323 -2.379 1.00 92.25 163 ASP A N 1
ATOM 1197 C CA . ASP A 1 163 ? 11.241 -17.713 -1.064 1.00 92.25 163 ASP A CA 1
ATOM 1198 C C . ASP A 1 163 ? 11.108 -18.737 0.076 1.00 92.25 163 ASP A C 1
ATOM 1200 O O . ASP A 1 163 ? 10.434 -19.756 -0.067 1.00 92.25 163 ASP A O 1
ATOM 1204 N N . ALA A 1 164 ? 11.724 -18.479 1.229 1.00 89.88 164 ALA A N 1
ATOM 1205 C CA . ALA A 1 164 ? 11.591 -19.339 2.404 1.00 89.88 164 ALA A CA 1
ATOM 1206 C C . ALA A 1 164 ? 10.162 -19.318 2.984 1.00 89.88 164 ALA A C 1
ATOM 1208 O O . ALA A 1 164 ? 9.691 -20.336 3.503 1.00 89.88 164 ALA A O 1
ATOM 1209 N N . ASP A 1 165 ? 9.446 -18.204 2.838 1.00 87.88 165 ASP A N 1
ATOM 1210 C CA . ASP A 1 165 ? 8.082 -18.024 3.328 1.00 87.88 165 ASP A 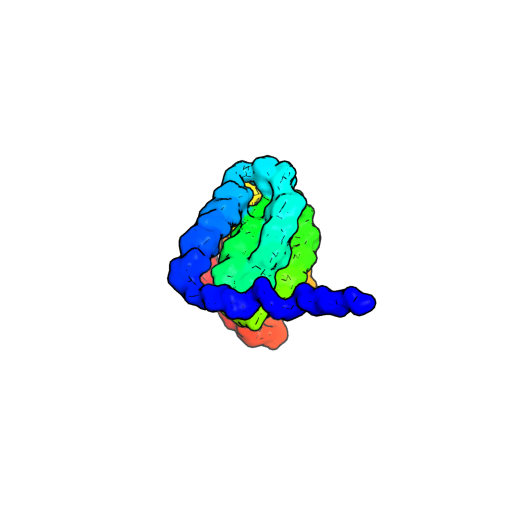CA 1
ATOM 1211 C C . ASP A 1 165 ? 7.039 -18.639 2.370 1.00 87.88 165 ASP A C 1
ATOM 1213 O O . ASP A 1 165 ? 7.034 -18.390 1.162 1.00 87.88 165 ASP A O 1
ATOM 1217 N N . ALA A 1 166 ? 6.155 -19.487 2.904 1.00 88.44 166 ALA A N 1
ATOM 1218 C CA . ALA A 1 166 ? 5.147 -20.195 2.116 1.00 88.44 166 ALA A CA 1
ATOM 1219 C C . ALA A 1 166 ? 4.072 -19.276 1.525 1.00 88.44 166 ALA A C 1
ATOM 1221 O O . ALA A 1 166 ? 3.646 -19.513 0.391 1.00 88.44 166 ALA A O 1
ATOM 1222 N N . ASP A 1 167 ? 3.681 -18.231 2.250 1.00 84.69 167 ASP A N 1
ATOM 1223 C CA . ASP A 1 167 ? 2.665 -17.280 1.812 1.00 84.69 167 ASP A CA 1
ATOM 1224 C C . ASP A 1 167 ? 3.225 -16.396 0.698 1.00 84.69 167 ASP A C 1
ATOM 1226 O O . ASP A 1 167 ? 2.569 -16.194 -0.326 1.00 84.69 167 ASP A O 1
ATOM 1230 N N . VAL A 1 168 ? 4.485 -15.965 0.835 1.00 86.19 168 VAL A N 1
ATOM 1231 C CA . VAL A 1 168 ? 5.209 -15.237 -0.220 1.00 86.19 168 VAL A CA 1
ATOM 1232 C C . VAL A 1 168 ? 5.319 -16.090 -1.482 1.00 86.19 168 VAL A C 1
ATOM 1234 O O . VAL A 1 168 ? 5.007 -15.611 -2.571 1.00 86.19 168 VAL A O 1
ATOM 1237 N N . ARG A 1 169 ? 5.690 -17.374 -1.363 1.00 92.50 169 ARG A N 1
ATOM 1238 C CA . ARG A 1 169 ? 5.756 -18.283 -2.522 1.00 92.50 169 ARG A CA 1
ATOM 1239 C C . ARG A 1 169 ? 4.401 -18.476 -3.196 1.00 92.50 169 ARG A C 1
ATOM 1241 O O . ARG A 1 169 ? 4.342 -18.522 -4.427 1.00 92.50 169 ARG A O 1
ATOM 1248 N N . ALA A 1 170 ? 3.340 -18.676 -2.416 1.00 87.19 170 ALA A N 1
ATOM 1249 C CA . ALA A 1 170 ? 1.996 -18.898 -2.941 1.00 87.19 170 ALA A CA 1
ATOM 1250 C C . ALA A 1 170 ? 1.501 -17.659 -3.694 1.00 87.19 170 ALA A C 1
ATOM 1252 O O . ALA A 1 170 ? 1.038 -17.763 -4.832 1.00 87.19 170 ALA A O 1
ATOM 1253 N N . GLU A 1 171 ? 1.692 -16.486 -3.096 1.00 85.81 171 GLU A N 1
ATOM 1254 C CA . GLU A 1 171 ? 1.309 -15.212 -3.687 1.00 85.81 171 GLU A CA 1
ATOM 1255 C C . GLU A 1 171 ? 2.138 -14.894 -4.937 1.00 85.81 171 GLU A C 1
ATOM 1257 O O . GLU A 1 171 ? 1.579 -14.536 -5.972 1.00 85.81 171 GLU A O 1
ATOM 1262 N N . ALA A 1 172 ? 3.452 -15.132 -4.907 1.00 87.50 172 ALA A N 1
ATOM 1263 C CA . ALA A 1 172 ? 4.320 -14.945 -6.065 1.00 87.50 172 ALA A CA 1
ATOM 1264 C C . ALA A 1 172 ? 3.884 -15.808 -7.262 1.00 87.50 172 ALA A C 1
ATOM 1266 O O . ALA A 1 172 ? 3.869 -15.340 -8.399 1.00 87.50 172 ALA A O 1
ATOM 1267 N N . ARG A 1 173 ? 3.480 -17.065 -7.027 1.00 87.50 173 ARG A N 1
ATOM 1268 C CA . ARG A 1 173 ? 2.944 -17.942 -8.086 1.00 87.50 173 ARG A CA 1
ATOM 1269 C C . ARG A 1 173 ? 1.611 -17.434 -8.622 1.00 87.50 173 ARG A C 1
ATOM 1271 O O . ARG A 1 173 ? 1.423 -17.433 -9.834 1.00 87.50 173 ARG A O 1
ATOM 1278 N N . ARG A 1 174 ? 0.710 -16.993 -7.738 1.00 87.38 174 ARG A N 1
ATOM 1279 C CA . ARG A 1 174 ? -0.593 -16.426 -8.115 1.00 87.38 174 ARG A CA 1
ATOM 1280 C C . ARG A 1 174 ? -0.423 -15.211 -9.024 1.00 87.38 174 ARG A C 1
ATOM 1282 O O . ARG A 1 174 ? -1.066 -15.139 -10.066 1.00 87.38 174 ARG A O 1
ATOM 1289 N N . VAL A 1 175 ? 0.467 -14.296 -8.646 1.00 83.00 175 VAL A N 1
ATOM 1290 C CA . VAL A 1 175 ? 0.796 -13.100 -9.429 1.00 83.00 175 VAL A CA 1
ATOM 1291 C C . VAL A 1 175 ? 1.440 -13.472 -10.767 1.00 83.00 175 VAL A C 1
ATOM 1293 O O . VAL A 1 175 ? 1.082 -12.885 -11.781 1.00 83.00 175 VAL A O 1
ATOM 1296 N N . PHE A 1 176 ? 2.345 -14.458 -10.788 1.00 81.94 176 PHE A N 1
ATOM 1297 C CA . PHE A 1 176 ? 3.007 -14.904 -12.021 1.00 81.94 176 PHE A CA 1
ATOM 1298 C C . PHE A 1 176 ? 2.000 -15.421 -13.049 1.00 81.94 176 PHE A C 1
ATOM 1300 O O . PHE A 1 176 ? 2.034 -15.004 -14.198 1.00 81.94 176 PHE A O 1
ATOM 1307 N N . VAL A 1 177 ? 1.086 -16.298 -12.619 1.00 80.44 177 VAL A N 1
ATOM 1308 C CA . VAL A 1 177 ? 0.065 -16.903 -13.489 1.00 80.44 177 VAL A CA 1
ATOM 1309 C C . VAL A 1 177 ? -0.943 -15.867 -13.978 1.00 80.44 177 VAL A C 1
ATOM 1311 O O . VAL A 1 177 ? -1.367 -15.930 -15.121 1.00 80.44 177 VAL A O 1
ATOM 1314 N N . ALA A 1 178 ? -1.323 -14.899 -13.139 1.00 73.88 178 ALA A N 1
ATOM 1315 C CA . ALA A 1 178 ? -2.251 -13.839 -13.538 1.00 73.88 178 ALA A CA 1
ATOM 1316 C C . ALA A 1 178 ? -1.683 -12.894 -14.615 1.00 73.88 178 ALA A C 1
ATOM 1318 O O . ALA A 1 178 ? -2.423 -12.070 -15.147 1.00 73.88 178 ALA A O 1
ATOM 1319 N N . ALA A 1 179 ? -0.380 -12.976 -14.886 1.00 66.69 179 ALA A N 1
ATOM 1320 C CA . ALA A 1 179 ? 0.326 -12.126 -15.829 1.00 66.69 179 ALA A CA 1
ATOM 1321 C C . ALA A 1 179 ? 0.749 -12.832 -17.131 1.00 66.69 179 ALA A C 1
ATOM 1323 O O . ALA A 1 179 ? 1.339 -12.173 -17.991 1.00 66.69 179 ALA A O 1
ATOM 1324 N N . GLU A 1 180 ? 0.500 -14.139 -17.259 1.00 64.31 180 GLU A N 1
ATOM 1325 C CA . GLU A 1 180 ? 0.651 -14.910 -18.506 1.00 64.31 180 GLU A CA 1
ATOM 1326 C C . GLU A 1 180 ? -0.660 -14.940 -19.299 1.00 64.31 180 GLU A C 1
ATOM 1328 O O . GLU A 1 180 ? -0.572 -14.854 -20.544 1.00 64.31 180 GLU A O 1
#

Foldseek 3Di:
DDDDPPPDDPPDPPVVVCVVVVVVLLVVLVVLLDDALVSLCVCLVVLQVSLVVQCVPVVCLLSSLSSNLSSCLPPQLLRSLVSLVVSLVSQPDPVSNVSNLVSLLVSQPPSGPADPVSLVSNLVSQVVDPSSLSSSLSNLLSNCVPPHHDPVSVVSLVVQCVDPDPVSVVSSVVSVVVRD

Sequence (180 aa):
TLVTVAEAAEGSTSPERDQPALQRLLGLCASLAEGTPAARAARRSALWAVAQRLRGIPLAWPAAVDVFVAALDAAAPAEAAAHLAEWHRLAPSPRQARLLEGAAVHLVRPEAAWSAAALRTLCDGLLADPQLRLVALALLAAFAAPEGWPADCRARLDALRHDADADVRAEARRVFVAAE

Radius of gyration: 19.5 Å; chains: 1; bounding box: 40×42×70 Å